Protein AF-A0A7Y3KYR1-F1 (afdb_monomer)

Foldseek 3Di:
DDDDDDDDDDDDDDDPDPPDDPDDPPPPVLVVLVCQFFVCPVQLVVLLVVLVVLLVCLVVDPDDLVRLVVLLVSLVVSLVSRLVGGDVVVNVVSCVQQPRDDPDRDDSVVSSVNSVSSNVVSVVSVVVSVVVVVVVVVVVVVVVVVVVVVVVCPDDDPPPDDDDD

Sequence (165 aa):
MTNNSTPDSDNVAVGPDDVIAPGEPEKITGEEEGADFISQPAKVMRIGAMVKTLLDEARSSSLDEAGRKRLREIYQTSIQELSSALSPDLSNELARMAPPFGDDVPSESELRIAQAQLVGWLEGLFHGIQASLFAQQAAAAAQLEKMRERSLNPGPGDGRAGTYL

Nearest PDB structures (foldseek):
  5lfq-assembly1_C  TM=9.303E-01  e=1.359E-10  Mycobacterium tuberculosis H37Rv
  5lfj-assembly1_B-2  TM=9.294E-01  e=3.017E-10  Mycobacterium tuberculosis H37Rv
  5lfj-assembly1_B-3  TM=9.294E-01  e=3.017E-10  Mycobacterium tuberculosis H37Rv
  5lfp-assembly1_B  TM=9.529E-01  e=6.699E-10  Mycobacterium tuberculosis H37Rv
  5lfj-assembly1_C  TM=9.518E-01  e=9.429E-10  Mycobacterium tuberculosis H37Rv

Solvent-accessible surface area (backbone atoms only — not comparable to full-atom values): 10199 Å² total; per-residue (Å²): 139,80,84,92,79,87,86,84,86,81,89,81,79,88,67,98,68,86,77,78,76,92,79,70,81,77,72,57,80,64,54,69,66,48,37,70,53,28,74,36,60,72,58,47,53,53,49,46,52,52,48,46,54,51,42,51,48,60,70,77,43,90,73,53,72,69,53,36,46,52,50,52,52,52,49,55,50,47,52,54,57,42,39,73,29,33,26,73,68,56,26,53,50,49,53,71,75,56,68,80,77,70,94,66,76,63,53,72,66,57,50,45,50,55,41,51,51,52,42,51,49,52,53,50,50,56,51,50,56,52,51,51,52,51,51,50,53,53,52,53,52,55,50,52,49,55,51,50,58,57,68,74,49,73,68,84,72,88,79,74,74,85,80,91,129

Structure (mmCIF, N/CA/C/O backbone):
data_AF-A0A7Y3KYR1-F1
#
_entry.id   AF-A0A7Y3KYR1-F1
#
loop_
_atom_site.group_PDB
_atom_site.id
_atom_site.type_symbol
_atom_site.label_atom_id
_atom_site.label_alt_id
_atom_site.label_comp_id
_atom_site.label_asym_id
_atom_site.label_entity_id
_atom_site.label_seq_id
_atom_site.pdbx_PDB_ins_code
_atom_site.Cartn_x
_atom_site.Cartn_y
_atom_site.Cartn_z
_atom_site.occupancy
_atom_site.B_iso_or_equiv
_atom_site.auth_seq_id
_atom_site.auth_comp_id
_atom_site.auth_asym_id
_atom_site.auth_atom_id
_atom_site.pdbx_PDB_model_num
ATOM 1 N N . MET A 1 1 ? 83.698 -15.526 -6.597 1.00 37.16 1 MET A N 1
ATOM 2 C CA . MET A 1 1 ? 82.627 -16.549 -6.617 1.00 37.16 1 MET A CA 1
ATOM 3 C C . MET A 1 1 ? 82.247 -16.844 -5.171 1.00 37.16 1 MET A C 1
ATOM 5 O O . MET A 1 1 ? 83.170 -16.978 -4.388 1.00 37.16 1 MET A O 1
ATOM 9 N N . THR A 1 2 ? 81.007 -16.917 -4.696 1.00 39.78 2 THR A N 1
ATOM 10 C CA . THR A 1 2 ? 79.652 -16.780 -5.259 1.00 39.78 2 THR A CA 1
ATOM 11 C C . THR A 1 2 ? 78.688 -16.679 -4.066 1.00 39.78 2 THR A C 1
ATOM 13 O O . THR A 1 2 ? 78.987 -17.186 -2.987 1.00 39.78 2 THR A O 1
ATOM 16 N N . ASN A 1 3 ? 77.572 -15.983 -4.286 1.00 39.25 3 ASN A N 1
ATOM 17 C CA . ASN A 1 3 ? 76.519 -15.623 -3.336 1.00 39.25 3 ASN A CA 1
ATOM 18 C C . ASN A 1 3 ? 75.821 -16.807 -2.652 1.00 39.25 3 ASN A C 1
ATOM 20 O O . ASN A 1 3 ? 75.616 -17.860 -3.249 1.00 39.25 3 ASN A O 1
ATOM 24 N N . ASN A 1 4 ? 75.351 -16.530 -1.435 1.00 42.22 4 ASN A N 1
ATOM 25 C CA . ASN A 1 4 ? 74.308 -17.254 -0.717 1.00 42.22 4 ASN A CA 1
ATOM 26 C C . ASN A 1 4 ? 72.930 -16.967 -1.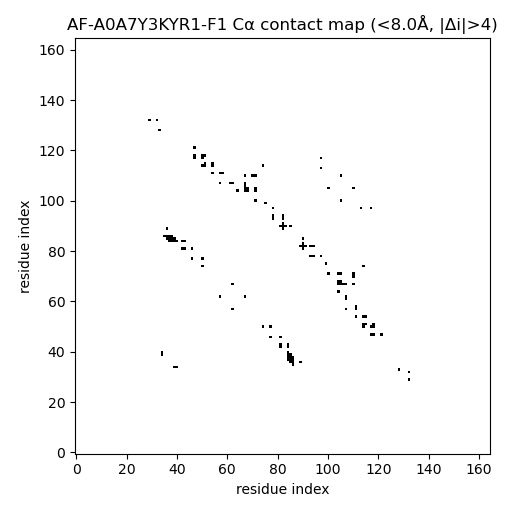347 1.00 42.22 4 ASN A C 1
ATOM 28 O O . ASN A 1 4 ? 72.516 -15.809 -1.377 1.00 42.22 4 ASN A O 1
ATOM 32 N N . SER A 1 5 ? 72.225 -17.990 -1.832 1.00 48.66 5 SER A N 1
ATOM 33 C CA . SER A 1 5 ? 70.766 -17.999 -2.053 1.00 48.66 5 SER A CA 1
ATOM 34 C C . SER A 1 5 ? 70.301 -19.449 -2.205 1.00 48.66 5 SER A C 1
ATOM 36 O O . SER A 1 5 ? 70.611 -20.111 -3.193 1.00 48.66 5 SER A O 1
ATOM 38 N N . THR A 1 6 ? 69.607 -19.944 -1.185 1.00 47.66 6 THR A N 1
ATOM 39 C CA . THR A 1 6 ? 68.889 -21.226 -1.169 1.00 47.66 6 THR A CA 1
ATOM 40 C C . THR A 1 6 ? 67.612 -21.110 -2.021 1.00 47.66 6 THR A C 1
ATOM 42 O O . THR A 1 6 ? 67.112 -19.996 -2.201 1.00 47.66 6 THR A O 1
ATOM 45 N N . PRO A 1 7 ? 67.105 -22.225 -2.575 1.00 53.44 7 PRO A N 1
ATOM 46 C CA . PRO A 1 7 ? 66.112 -22.247 -3.638 1.00 53.44 7 PRO A CA 1
ATOM 47 C C . PRO A 1 7 ? 64.693 -22.363 -3.073 1.00 53.44 7 PRO A C 1
ATOM 49 O O . PRO A 1 7 ? 64.516 -22.848 -1.960 1.00 53.44 7 PRO A O 1
ATOM 52 N N . ASP A 1 8 ? 63.687 -22.023 -3.875 1.00 38.78 8 ASP A N 1
ATOM 53 C CA . ASP A 1 8 ? 62.497 -22.868 -3.907 1.00 38.78 8 ASP A CA 1
ATOM 54 C C . ASP A 1 8 ? 61.823 -22.794 -5.274 1.00 38.78 8 ASP A C 1
ATOM 56 O O . ASP A 1 8 ? 61.614 -21.720 -5.841 1.00 38.78 8 ASP A O 1
ATOM 60 N N . SER A 1 9 ? 61.579 -23.971 -5.828 1.00 48.66 9 SER A N 1
ATOM 61 C CA . SER A 1 9 ? 60.797 -24.175 -7.037 1.00 48.66 9 SER A CA 1
ATOM 62 C C . SER A 1 9 ? 59.451 -24.669 -6.560 1.00 48.66 9 SER A C 1
ATOM 64 O O . SER A 1 9 ? 59.442 -25.662 -5.853 1.00 48.66 9 SER A O 1
ATOM 66 N N . ASP A 1 10 ? 58.346 -24.066 -6.992 1.00 39.91 10 ASP A N 1
ATOM 67 C CA . ASP A 1 10 ? 57.190 -24.896 -7.305 1.00 39.91 10 ASP A CA 1
ATOM 68 C C . ASP A 1 10 ? 56.216 -24.227 -8.274 1.00 39.91 10 ASP A C 1
ATOM 70 O O . ASP A 1 10 ? 55.798 -23.077 -8.138 1.00 39.91 10 ASP A O 1
ATOM 74 N N . ASN A 1 11 ? 55.908 -25.015 -9.300 1.00 43.12 11 ASN A N 1
ATOM 75 C CA . ASN A 1 11 ? 54.885 -24.802 -10.305 1.00 43.12 11 ASN A CA 1
ATOM 76 C C . ASN A 1 11 ? 53.521 -24.619 -9.636 1.00 43.12 11 ASN A C 1
ATOM 78 O O . ASN A 1 11 ? 53.015 -25.553 -9.016 1.00 43.12 11 ASN A O 1
ATOM 82 N N . VAL A 1 12 ? 52.861 -23.488 -9.877 1.00 48.19 12 VAL A N 1
ATOM 83 C CA . VAL A 1 12 ? 51.413 -23.392 -9.674 1.00 48.19 12 VAL A CA 1
ATOM 84 C C . VAL A 1 12 ? 50.735 -23.633 -11.015 1.00 48.19 12 VAL A C 1
ATOM 86 O O . VAL A 1 12 ? 50.745 -22.796 -11.916 1.00 48.19 12 VAL A O 1
ATOM 89 N N . ALA A 1 13 ? 50.193 -24.840 -11.144 1.00 40.59 13 ALA A N 1
ATOM 90 C CA . ALA A 1 13 ? 49.280 -25.230 -12.200 1.00 40.59 13 ALA A CA 1
ATOM 91 C C . ALA A 1 13 ? 48.028 -24.338 -12.170 1.00 40.59 13 ALA A C 1
ATOM 93 O O . ALA A 1 13 ? 47.398 -24.175 -11.127 1.00 40.59 13 ALA A O 1
ATOM 94 N N . VAL A 1 14 ? 47.657 -23.788 -13.326 1.00 49.28 14 VAL A N 1
ATOM 95 C CA . VAL A 1 14 ? 46.375 -23.102 -13.523 1.00 49.28 14 VAL A CA 1
ATOM 96 C C . VAL A 1 14 ? 45.292 -24.179 -13.635 1.00 49.28 14 VAL A C 1
ATOM 98 O O . VAL A 1 14 ? 45.187 -24.857 -14.657 1.00 49.28 14 VAL A O 1
ATOM 101 N N . GLY A 1 15 ? 44.544 -24.393 -12.553 1.00 43.31 15 GLY A N 1
ATOM 102 C CA . GLY A 1 15 ? 43.309 -25.180 -12.557 1.00 43.31 15 GLY A CA 1
ATOM 103 C C . GLY A 1 15 ? 42.114 -24.320 -12.997 1.00 43.31 15 GLY A C 1
ATOM 104 O O . GLY A 1 15 ? 42.163 -23.102 -12.831 1.00 43.31 15 GLY A O 1
ATOM 105 N N . PRO A 1 16 ? 41.048 -24.912 -13.564 1.00 51.19 16 PRO A N 1
ATOM 106 C CA . PRO A 1 16 ? 39.869 -24.178 -13.994 1.00 51.19 16 PRO A CA 1
ATOM 107 C C . PRO A 1 16 ? 38.960 -23.957 -12.783 1.00 51.19 16 PRO A C 1
ATOM 109 O O . PRO A 1 16 ? 38.052 -24.739 -12.542 1.00 51.19 16 PRO A O 1
ATOM 112 N N . ASP A 1 17 ? 39.260 -22.938 -11.990 1.00 45.84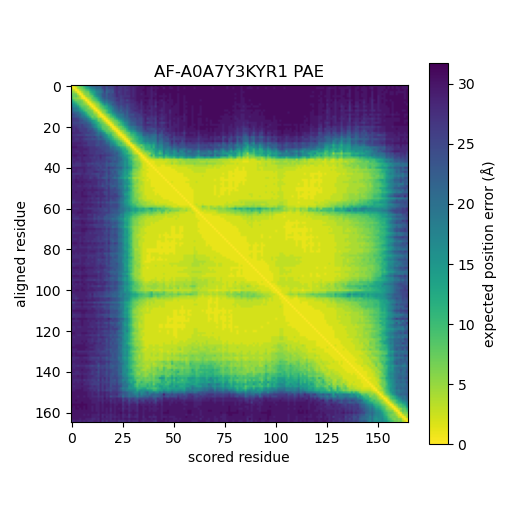 17 ASP A N 1
ATOM 113 C CA . ASP A 1 17 ? 38.336 -22.378 -11.003 1.00 45.84 17 ASP A CA 1
ATOM 114 C C . ASP A 1 17 ? 38.829 -20.968 -10.658 1.00 45.84 17 ASP A C 1
ATOM 116 O O . ASP A 1 17 ? 39.475 -20.720 -9.637 1.00 45.84 17 ASP A O 1
ATOM 120 N N . ASP A 1 18 ? 38.559 -20.029 -11.568 1.00 46.03 18 ASP A N 1
ATOM 121 C CA . ASP A 1 18 ? 38.626 -18.607 -11.250 1.00 46.03 18 ASP A CA 1
ATOM 122 C C . ASP A 1 18 ? 37.486 -18.300 -10.275 1.00 46.03 18 ASP A C 1
ATOM 124 O O . ASP A 1 18 ? 36.325 -18.103 -10.640 1.00 46.03 18 ASP A O 1
ATOM 128 N N . VAL A 1 19 ? 37.839 -18.308 -8.994 1.00 46.25 19 VAL A N 1
ATOM 129 C CA . VAL A 1 19 ? 37.018 -17.821 -7.893 1.00 46.25 19 VAL A CA 1
ATOM 130 C C . VAL A 1 19 ? 36.623 -16.364 -8.148 1.00 46.25 19 VAL A C 1
ATOM 132 O O . VAL A 1 19 ? 37.413 -15.437 -7.982 1.00 46.25 19 VAL A O 1
ATOM 135 N N . ILE A 1 20 ? 35.368 -16.158 -8.549 1.00 50.00 20 ILE A N 1
ATOM 136 C CA . ILE A 1 20 ? 34.728 -14.841 -8.609 1.00 50.00 20 ILE A CA 1
ATOM 137 C C . ILE A 1 20 ? 34.749 -14.251 -7.192 1.00 50.00 20 ILE A C 1
ATOM 139 O O . ILE A 1 20 ? 34.149 -14.800 -6.265 1.00 50.00 20 ILE A O 1
ATOM 143 N N . ALA A 1 21 ? 35.457 -13.137 -7.009 1.00 51.31 21 ALA A N 1
ATOM 144 C CA . ALA A 1 21 ? 35.450 -12.390 -5.757 1.00 51.31 21 ALA A CA 1
ATOM 145 C C . ALA A 1 21 ? 34.030 -11.846 -5.474 1.00 51.31 21 ALA A C 1
ATOM 147 O O . ALA A 1 21 ? 33.437 -11.223 -6.356 1.00 51.31 21 ALA A O 1
ATOM 148 N N . PRO A 1 22 ? 33.461 -12.028 -4.266 1.00 52.72 22 PRO A N 1
ATOM 149 C CA . PRO A 1 22 ? 32.163 -11.463 -3.921 1.00 52.72 22 PRO A CA 1
ATOM 150 C C . PRO A 1 22 ? 32.365 -9.999 -3.531 1.00 52.72 22 PRO A C 1
ATOM 152 O O . PRO A 1 22 ? 32.752 -9.693 -2.402 1.00 52.72 22 PRO A O 1
ATOM 155 N N . GLY A 1 23 ? 32.169 -9.089 -4.479 1.00 52.75 23 GLY A N 1
ATOM 156 C CA . GLY A 1 23 ? 32.545 -7.703 -4.231 1.00 52.75 23 GLY A CA 1
ATOM 157 C C . GLY A 1 23 ? 32.170 -6.697 -5.299 1.00 52.75 23 GLY A C 1
ATOM 158 O O . GLY A 1 23 ? 32.917 -5.752 -5.477 1.00 52.75 23 GLY A O 1
ATOM 159 N N . GLU A 1 24 ? 31.037 -6.865 -5.969 1.00 44.47 24 GLU A N 1
ATOM 160 C CA . GLU A 1 24 ? 30.293 -5.759 -6.572 1.00 44.47 24 GLU A CA 1
ATOM 161 C C . GLU A 1 24 ? 28.866 -6.266 -6.794 1.00 44.47 24 GLU A C 1
ATOM 163 O O . GLU A 1 24 ? 28.701 -7.349 -7.363 1.00 44.47 24 GLU A O 1
ATOM 168 N N . PRO A 1 25 ? 27.814 -5.574 -6.317 1.00 46.38 25 PRO A N 1
ATOM 169 C CA . PRO A 1 25 ? 26.503 -5.841 -6.870 1.00 46.38 25 PRO A CA 1
ATOM 170 C C . PRO A 1 25 ? 26.628 -5.496 -8.351 1.00 46.38 25 PRO A C 1
ATOM 172 O O . PRO A 1 25 ? 26.836 -4.331 -8.696 1.00 46.38 25 PRO A O 1
ATOM 175 N N . GLU A 1 26 ? 26.530 -6.496 -9.230 1.00 44.03 26 GLU A N 1
ATOM 176 C CA . GLU A 1 26 ? 26.025 -6.226 -10.568 1.00 44.03 26 GLU A CA 1
ATOM 177 C C . GLU A 1 26 ? 24.748 -5.431 -10.334 1.00 44.03 26 GLU A C 1
ATOM 179 O O . GLU A 1 26 ? 23.759 -5.965 -9.825 1.00 44.03 26 GLU A O 1
ATOM 184 N N . LYS A 1 27 ? 24.811 -4.122 -10.591 1.00 45.94 27 LYS A N 1
ATOM 185 C CA . LYS A 1 27 ? 23.626 -3.292 -10.679 1.00 45.94 27 LYS A CA 1
ATOM 186 C C . LYS A 1 27 ? 22.747 -4.011 -11.678 1.00 45.94 27 LYS A C 1
ATOM 188 O O . LYS A 1 27 ? 23.040 -4.017 -12.874 1.00 45.94 27 LYS A O 1
ATOM 193 N N . ILE A 1 28 ? 21.710 -4.663 -11.169 1.00 45.44 28 ILE A N 1
ATOM 194 C CA . ILE A 1 28 ? 20.628 -5.167 -11.986 1.00 45.44 28 ILE A CA 1
ATOM 195 C C . ILE A 1 28 ? 20.195 -3.928 -12.755 1.00 45.44 28 ILE A C 1
ATOM 197 O O . ILE A 1 28 ? 19.723 -2.964 -12.163 1.00 45.44 28 ILE A O 1
ATOM 201 N N . THR A 1 29 ? 20.424 -3.898 -14.061 1.00 48.03 29 THR A N 1
ATOM 202 C CA . THR A 1 29 ? 20.198 -2.717 -14.907 1.00 48.03 29 THR A CA 1
ATOM 203 C C . THR A 1 29 ? 18.726 -2.280 -14.941 1.00 48.03 29 THR A C 1
ATOM 205 O O . THR A 1 29 ? 18.405 -1.249 -15.515 1.00 48.03 29 THR A O 1
ATOM 208 N N . GLY A 1 30 ? 17.830 -3.016 -14.271 1.00 48.62 30 GLY A N 1
ATOM 209 C CA . GLY A 1 30 ? 16.459 -2.610 -13.957 1.00 48.62 30 GLY A CA 1
ATOM 210 C C . GLY A 1 30 ? 16.275 -1.771 -12.681 1.00 48.62 30 GLY A C 1
ATOM 211 O O . GLY A 1 30 ? 15.196 -1.214 -12.495 1.00 48.62 30 GLY A O 1
ATOM 212 N N . GLU A 1 31 ? 17.275 -1.657 -11.800 1.00 50.28 31 GLU A N 1
ATOM 213 C CA . GLU A 1 31 ? 17.191 -0.811 -10.597 1.00 50.28 31 GLU A CA 1
ATOM 214 C C . GLU A 1 31 ? 17.248 0.682 -10.940 1.00 50.28 31 GLU A C 1
ATOM 216 O O . GLU A 1 31 ? 16.569 1.471 -10.289 1.00 50.28 31 GLU A O 1
ATOM 221 N N . GLU A 1 32 ? 18.001 1.078 -11.973 1.00 54.44 32 GLU A N 1
ATOM 222 C CA . GLU A 1 32 ? 18.153 2.492 -12.348 1.00 54.44 32 GLU A CA 1
ATOM 223 C C . GLU A 1 32 ? 16.881 3.072 -12.993 1.00 54.44 32 GLU A C 1
ATOM 225 O O . GLU A 1 32 ? 16.536 4.215 -12.717 1.00 54.44 32 GLU A O 1
ATOM 230 N N . GLU A 1 33 ? 16.121 2.288 -13.766 1.00 57.72 33 GLU A N 1
ATOM 231 C CA . GLU A 1 33 ? 14.859 2.755 -14.375 1.00 57.72 33 GLU A CA 1
ATOM 232 C C . GLU A 1 33 ? 13.665 2.678 -13.410 1.00 57.72 33 GLU A C 1
ATOM 234 O O . GLU A 1 33 ? 12.764 3.516 -13.446 1.00 57.72 33 GLU A O 1
ATOM 239 N N . GLY A 1 34 ? 13.656 1.700 -12.497 1.00 59.22 34 GLY A N 1
ATOM 240 C CA . GLY A 1 34 ? 12.687 1.664 -11.398 1.00 59.22 34 GLY A CA 1
ATOM 241 C C . GLY A 1 34 ? 12.886 2.806 -10.394 1.00 59.22 34 GLY A C 1
ATOM 242 O O . GLY A 1 34 ? 11.917 3.236 -9.760 1.00 59.22 34 GLY A O 1
ATOM 243 N N . ALA A 1 35 ? 14.116 3.323 -10.279 1.00 62.06 35 ALA A N 1
ATOM 244 C CA . ALA A 1 35 ? 14.459 4.428 -9.388 1.00 62.06 35 ALA A CA 1
ATOM 245 C C . ALA A 1 35 ? 13.763 5.748 -9.760 1.00 62.06 35 ALA A C 1
ATOM 247 O O . ALA A 1 35 ? 13.475 6.542 -8.862 1.00 62.06 35 ALA A O 1
ATOM 248 N N . ASP A 1 36 ? 13.427 5.958 -11.039 1.00 79.62 36 ASP A N 1
ATOM 249 C CA . ASP A 1 36 ? 12.710 7.162 -11.489 1.00 79.62 36 ASP A CA 1
ATOM 250 C C . ASP A 1 36 ? 11.278 7.233 -10.930 1.00 79.62 36 ASP A C 1
ATOM 252 O O . ASP A 1 36 ? 10.740 8.316 -10.682 1.00 79.62 36 ASP A O 1
ATOM 256 N N . PHE A 1 37 ? 10.660 6.079 -10.672 1.00 88.31 37 PHE A N 1
ATOM 257 C CA . PHE A 1 37 ? 9.316 5.985 -10.098 1.00 88.31 37 PHE A CA 1
ATOM 258 C C . PHE A 1 37 ? 9.343 5.802 -8.578 1.00 88.31 37 PHE A C 1
ATOM 260 O O . PHE A 1 37 ? 8.483 6.332 -7.869 1.00 88.31 37 PHE A O 1
ATOM 267 N N . ILE A 1 38 ? 10.318 5.044 -8.069 1.00 94.06 38 ILE A N 1
ATOM 268 C CA . ILE A 1 38 ? 10.392 4.637 -6.667 1.00 94.06 38 ILE A CA 1
ATOM 269 C C . ILE A 1 38 ? 11.801 4.882 -6.128 1.00 94.06 38 ILE A C 1
ATOM 271 O O . ILE A 1 38 ? 12.734 4.140 -6.421 1.00 94.06 38 ILE A O 1
ATOM 275 N N . SER A 1 39 ? 11.939 5.860 -5.234 1.00 93.38 39 SER A N 1
ATOM 276 C CA . SER A 1 39 ? 13.231 6.196 -4.625 1.00 93.38 39 SER A CA 1
ATOM 277 C C . SER A 1 39 ? 13.697 5.158 -3.599 1.00 93.38 39 SER A C 1
ATOM 279 O O . SER A 1 39 ? 14.894 5.011 -3.361 1.00 93.38 39 SER A O 1
ATOM 281 N N . GLN A 1 40 ? 12.764 4.435 -2.964 1.00 93.31 40 GLN A N 1
ATOM 282 C CA . GLN A 1 40 ? 13.070 3.409 -1.957 1.00 93.31 40 GLN A CA 1
ATOM 283 C C . GLN A 1 40 ? 12.242 2.127 -2.169 1.00 93.31 40 GLN A C 1
ATOM 285 O O . GLN A 1 40 ? 11.305 1.864 -1.403 1.00 93.31 40 GLN A O 1
ATOM 290 N N . PRO A 1 41 ? 12.591 1.277 -3.154 1.00 92.88 41 PRO A N 1
ATOM 291 C CA . PRO A 1 41 ? 11.816 0.077 -3.495 1.00 92.88 41 PRO A CA 1
ATOM 292 C C . PRO A 1 41 ? 11.589 -0.863 -2.306 1.00 92.88 41 PRO A C 1
ATOM 294 O O . PRO A 1 41 ? 10.462 -1.270 -2.025 1.00 92.88 41 PRO A O 1
ATOM 297 N N . ALA A 1 42 ? 12.640 -1.123 -1.523 1.00 94.38 42 ALA A N 1
ATOM 298 C CA . ALA A 1 42 ? 12.560 -1.989 -0.348 1.00 94.38 42 ALA A CA 1
ATOM 299 C C . ALA A 1 42 ? 11.581 -1.467 0.724 1.00 94.38 42 ALA A C 1
ATOM 301 O O . ALA A 1 42 ? 10.922 -2.257 1.404 1.00 94.38 42 ALA A O 1
ATOM 302 N N . LYS A 1 43 ? 11.465 -0.140 0.883 1.00 96.31 43 LYS A N 1
ATOM 303 C CA . LYS A 1 43 ? 10.523 0.477 1.828 1.00 96.31 43 LYS A CA 1
ATOM 304 C C . LYS A 1 43 ? 9.083 0.276 1.359 1.00 96.31 43 LYS A C 1
ATOM 306 O O . LYS A 1 43 ? 8.254 -0.162 2.155 1.00 96.31 43 LYS A O 1
ATOM 311 N N . VAL A 1 44 ? 8.813 0.518 0.075 1.00 96.81 44 VAL A N 1
ATOM 312 C CA . VAL A 1 44 ? 7.489 0.308 -0.533 1.00 96.81 44 VAL A CA 1
ATOM 313 C C . VAL A 1 44 ? 7.057 -1.151 -0.407 1.00 96.81 44 VAL A C 1
ATOM 315 O O . VAL A 1 44 ? 5.950 -1.417 0.057 1.00 96.81 44 VAL A O 1
ATOM 318 N N . MET A 1 45 ? 7.943 -2.103 -0.720 1.00 96.06 45 MET A N 1
ATOM 319 C CA . MET A 1 45 ? 7.647 -3.535 -0.591 1.00 96.06 45 MET A CA 1
ATOM 320 C C . MET A 1 45 ? 7.312 -3.933 0.851 1.00 96.06 45 MET A C 1
ATOM 322 O O . MET A 1 45 ? 6.342 -4.655 1.083 1.00 96.06 45 MET A O 1
ATOM 326 N N . ARG A 1 46 ? 8.077 -3.438 1.835 1.00 97.88 46 ARG A N 1
ATOM 327 C CA . ARG A 1 46 ? 7.835 -3.728 3.257 1.00 97.88 46 ARG A CA 1
ATOM 328 C C . ARG A 1 46 ? 6.475 -3.206 3.719 1.00 97.88 46 ARG A C 1
ATOM 330 O O . ARG A 1 46 ? 5.751 -3.926 4.402 1.00 97.88 46 ARG A O 1
ATOM 337 N N . ILE A 1 47 ? 6.130 -1.973 3.345 1.00 97.94 47 ILE A N 1
ATOM 338 C CA . ILE A 1 47 ? 4.841 -1.370 3.706 1.00 97.94 47 ILE A CA 1
ATOM 339 C C . ILE A 1 47 ? 3.698 -2.103 3.000 1.00 97.94 47 ILE A C 1
ATOM 341 O O . ILE A 1 47 ? 2.719 -2.455 3.650 1.00 97.94 47 ILE A O 1
ATOM 345 N N . GLY A 1 48 ? 3.835 -2.404 1.706 1.00 97.38 48 GLY A N 1
ATOM 346 C CA . GLY A 1 48 ? 2.831 -3.153 0.950 1.00 97.38 48 GLY A CA 1
ATOM 347 C C . GLY A 1 48 ? 2.538 -4.526 1.558 1.00 97.38 48 GLY A C 1
ATOM 348 O O . GLY A 1 48 ? 1.376 -4.870 1.771 1.00 97.38 48 GLY A O 1
ATOM 349 N N . ALA A 1 49 ? 3.580 -5.280 1.927 1.00 98.00 49 ALA A N 1
ATOM 350 C CA . ALA A 1 49 ? 3.427 -6.566 2.606 1.00 98.00 49 ALA A CA 1
ATOM 351 C C . ALA A 1 49 ? 2.742 -6.422 3.976 1.00 98.00 49 ALA A C 1
ATOM 353 O O . ALA A 1 49 ? 1.838 -7.191 4.290 1.00 98.00 49 ALA A O 1
ATOM 354 N N . MET A 1 50 ? 3.120 -5.411 4.767 1.00 98.31 50 MET A N 1
ATOM 355 C CA . MET A 1 50 ? 2.474 -5.124 6.051 1.00 98.31 50 MET A CA 1
ATOM 356 C C . MET A 1 50 ? 0.978 -4.829 5.879 1.00 98.31 50 MET A C 1
ATOM 358 O O . MET A 1 50 ? 0.158 -5.405 6.592 1.00 98.31 50 MET A O 1
ATOM 362 N N . VAL A 1 51 ? 0.609 -3.958 4.933 1.00 97.88 51 VAL A N 1
ATOM 363 C CA . VAL A 1 51 ? -0.796 -3.613 4.661 1.00 97.88 51 VAL A CA 1
ATOM 364 C C . VAL A 1 51 ? -1.580 -4.845 4.210 1.00 97.88 51 VAL A C 1
ATOM 366 O O . VAL A 1 51 ? -2.702 -5.041 4.668 1.00 97.88 51 VAL A O 1
ATOM 369 N N . LYS A 1 52 ? -0.991 -5.700 3.365 1.00 98.00 52 LYS A N 1
ATOM 370 C CA . LYS A 1 52 ? -1.615 -6.950 2.915 1.00 98.00 52 LYS A CA 1
ATOM 371 C C . LYS A 1 52 ? -1.895 -7.905 4.076 1.00 98.00 52 LYS A C 1
ATOM 373 O O . LYS A 1 52 ? -3.026 -8.352 4.221 1.00 98.00 52 LYS A O 1
ATOM 378 N N . THR A 1 53 ? -0.919 -8.133 4.954 1.00 98.12 53 THR A N 1
ATOM 379 C CA . THR A 1 53 ? -1.112 -8.967 6.151 1.00 98.12 53 THR A CA 1
ATOM 380 C C . THR A 1 53 ? -2.199 -8.404 7.069 1.00 98.12 53 THR A C 1
ATOM 382 O O . THR A 1 53 ? -3.023 -9.156 7.580 1.00 98.12 53 THR A O 1
ATOM 385 N N . LEU A 1 54 ? -2.238 -7.081 7.264 1.00 97.25 54 LEU A N 1
ATOM 386 C CA . LEU A 1 54 ? -3.276 -6.432 8.071 1.00 97.25 54 LEU A CA 1
ATOM 387 C C . LEU A 1 54 ? -4.670 -6.554 7.447 1.00 97.25 54 LEU A C 1
ATOM 389 O O . LEU A 1 54 ? -5.639 -6.749 8.174 1.00 97.25 54 LEU A O 1
ATOM 393 N N . LEU A 1 55 ? -4.773 -6.456 6.121 1.00 97.25 55 LEU A N 1
ATOM 394 C CA . LEU A 1 55 ? -6.018 -6.685 5.391 1.00 97.25 55 LEU A CA 1
ATOM 395 C C . LEU A 1 55 ? -6.504 -8.126 5.556 1.00 97.25 55 LEU A C 1
ATOM 397 O O . LEU A 1 55 ? -7.698 -8.348 5.758 1.00 97.25 55 LEU A O 1
ATOM 401 N N . ASP A 1 56 ? -5.597 -9.094 5.462 1.00 97.38 56 ASP A N 1
ATOM 402 C CA . ASP A 1 56 ? -5.932 -10.508 5.610 1.00 97.38 56 ASP A CA 1
ATOM 403 C C . ASP A 1 56 ? -6.386 -10.824 7.044 1.00 97.38 56 ASP A C 1
ATOM 405 O O . ASP A 1 56 ? -7.425 -11.460 7.218 1.00 97.38 56 ASP A O 1
ATOM 409 N N . GLU A 1 57 ? -5.713 -10.278 8.063 1.00 95.94 57 GLU A N 1
ATOM 410 C CA . GLU A 1 57 ? -6.145 -10.397 9.464 1.00 95.94 57 GLU A CA 1
ATOM 411 C C . GLU A 1 57 ? -7.511 -9.738 9.694 1.00 95.94 57 GLU A C 1
ATOM 413 O O . GLU A 1 57 ? -8.413 -10.316 10.303 1.00 95.94 57 GLU A O 1
ATOM 418 N N . ALA A 1 58 ? -7.705 -8.537 9.141 1.00 93.75 58 ALA A N 1
ATOM 419 C CA . ALA A 1 58 ? -8.980 -7.843 9.219 1.00 93.75 58 ALA A CA 1
ATOM 420 C C . ALA A 1 58 ? -10.100 -8.620 8.522 1.00 93.75 58 ALA A C 1
ATOM 422 O O . ALA A 1 58 ? -11.257 -8.350 8.809 1.00 93.75 58 ALA A O 1
ATOM 423 N N . ARG A 1 59 ? -9.811 -9.543 7.593 1.00 93.94 59 ARG A N 1
ATOM 424 C CA . ARG A 1 59 ? -10.803 -10.423 6.944 1.00 93.94 59 ARG A CA 1
ATOM 425 C C . ARG A 1 59 ? -11.081 -11.693 7.744 1.00 93.94 59 ARG A C 1
ATOM 427 O O . ARG A 1 59 ? -12.205 -12.184 7.681 1.00 93.94 59 ARG A O 1
ATOM 434 N N . SER A 1 60 ? -10.091 -12.229 8.455 1.00 93.19 60 SER A N 1
ATOM 435 C CA . SER A 1 60 ? -10.235 -13.457 9.246 1.00 93.19 60 SER A CA 1
ATOM 436 C C . SER A 1 60 ? -10.875 -13.228 10.613 1.00 93.19 60 SER A C 1
ATOM 438 O O . SER A 1 60 ? -11.523 -14.135 11.135 1.00 93.19 60 SER A O 1
ATOM 440 N N . SER A 1 61 ? -10.719 -12.028 11.169 1.00 91.25 61 SER A N 1
ATOM 441 C CA . SER A 1 61 ? -11.115 -11.691 12.536 1.00 91.25 61 SER A CA 1
ATOM 442 C C . SER A 1 61 ? -11.959 -10.412 12.563 1.00 91.25 61 SER A C 1
ATOM 444 O O . SER A 1 61 ? -11.702 -9.472 11.812 1.00 91.25 61 SER A O 1
ATOM 446 N N . SER A 1 62 ? -12.966 -10.349 13.441 1.00 91.00 62 SER A N 1
ATOM 447 C CA . SER A 1 62 ? -13.729 -9.114 13.678 1.00 91.00 62 SER A CA 1
ATOM 448 C C . SER A 1 62 ? -12.906 -8.119 14.496 1.00 91.00 62 SER A C 1
ATOM 450 O O . SER A 1 62 ? -12.296 -8.510 15.494 1.00 91.00 62 SER A O 1
ATOM 452 N N . LEU A 1 63 ? -12.944 -6.840 14.128 1.00 93.56 63 LEU A N 1
ATOM 453 C CA . LEU A 1 63 ? -12.222 -5.773 14.816 1.00 93.56 63 LEU A CA 1
ATOM 454 C C . LEU A 1 63 ? -13.151 -4.989 15.743 1.00 93.56 63 LEU A C 1
ATOM 456 O O . LEU A 1 63 ? -14.214 -4.504 15.345 1.00 93.56 63 LEU A O 1
ATOM 460 N N . ASP A 1 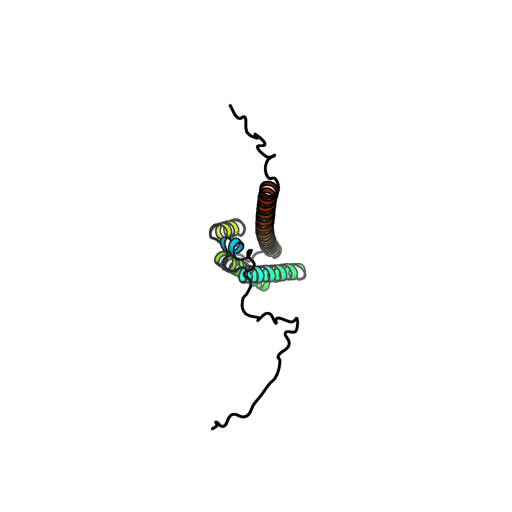64 ? -12.713 -4.795 16.983 1.00 96.06 64 ASP A N 1
ATOM 461 C CA . ASP A 1 64 ? -13.363 -3.863 17.894 1.00 96.06 64 ASP A CA 1
ATOM 462 C C . ASP A 1 64 ? -13.043 -2.401 17.525 1.00 96.06 64 ASP A C 1
ATOM 464 O O . ASP A 1 64 ? -12.252 -2.097 16.630 1.00 96.06 64 ASP A O 1
ATOM 468 N N . GLU A 1 65 ? -13.698 -1.460 18.202 1.00 96.62 65 GLU A N 1
ATOM 469 C CA . GLU A 1 65 ? -13.513 -0.020 17.976 1.00 96.62 65 GLU A CA 1
ATOM 470 C C . GLU A 1 65 ? -12.042 0.413 18.130 1.00 96.62 65 GLU A C 1
ATOM 472 O O . GLU A 1 65 ? -11.522 1.183 17.320 1.00 96.62 65 GLU A O 1
ATOM 477 N N . ALA A 1 66 ? -11.351 -0.113 19.148 1.00 97.00 66 ALA A N 1
ATOM 478 C CA . ALA A 1 66 ? -9.948 0.195 19.407 1.00 97.00 66 ALA A CA 1
ATOM 479 C C . ALA A 1 66 ? -9.040 -0.323 18.280 1.00 97.00 66 ALA A C 1
ATOM 481 O O . ALA A 1 66 ? -8.178 0.417 17.793 1.00 97.00 66 ALA A O 1
ATOM 482 N N . GLY A 1 67 ? -9.270 -1.554 17.818 1.00 96.62 67 GLY A N 1
ATOM 483 C CA . GLY A 1 67 ? -8.592 -2.148 16.672 1.00 96.62 67 GLY A CA 1
ATOM 484 C C . GLY A 1 67 ? -8.820 -1.349 15.391 1.00 96.62 67 GLY A C 1
ATOM 485 O O . GLY A 1 67 ? -7.859 -1.033 14.689 1.00 96.62 67 GLY A O 1
ATOM 486 N N . ARG A 1 68 ? -10.061 -0.927 15.117 1.00 97.25 68 ARG A N 1
ATOM 487 C CA . ARG A 1 68 ? -10.391 -0.089 13.950 1.00 97.25 68 ARG A CA 1
ATOM 488 C C . ARG A 1 68 ? -9.709 1.276 13.995 1.00 97.25 68 ARG A C 1
ATOM 490 O O . ARG A 1 68 ? -9.135 1.705 12.993 1.00 97.25 68 ARG A O 1
ATOM 497 N N . LYS A 1 69 ? -9.681 1.930 15.161 1.00 97.19 69 LYS A N 1
ATOM 498 C CA . LYS A 1 69 ? -8.950 3.191 15.348 1.00 97.19 69 LYS A CA 1
ATOM 499 C C . LYS A 1 69 ? -7.456 3.018 15.074 1.00 97.19 69 LYS A C 1
ATOM 501 O O . LYS A 1 69 ? -6.873 3.814 14.338 1.00 97.19 69 LYS A O 1
ATOM 506 N N . ARG A 1 70 ? -6.849 1.952 15.605 1.00 97.06 70 ARG A N 1
ATOM 507 C CA . ARG A 1 70 ? -5.434 1.643 15.370 1.00 97.06 70 ARG A CA 1
ATOM 508 C C . ARG A 1 70 ? -5.150 1.352 13.897 1.00 97.06 70 ARG A C 1
ATOM 510 O O . ARG A 1 70 ? -4.135 1.800 13.371 1.00 97.06 70 ARG A O 1
ATOM 517 N N . LEU A 1 71 ? -6.044 0.632 13.223 1.00 97.00 71 LEU A N 1
ATOM 518 C CA . LEU A 1 71 ? -5.892 0.293 11.812 1.00 97.00 71 LEU A CA 1
ATOM 519 C C . LEU A 1 71 ? -5.988 1.529 10.910 1.00 97.00 71 LEU A C 1
ATOM 521 O O . LEU A 1 71 ? -5.204 1.655 9.970 1.00 97.00 71 LEU A O 1
ATOM 525 N N . ARG A 1 72 ? -6.882 2.474 11.237 1.00 97.06 72 ARG A N 1
ATOM 526 C CA . ARG A 1 72 ? -6.959 3.788 10.581 1.00 97.06 72 ARG A CA 1
ATOM 527 C C . ARG A 1 72 ? -5.633 4.542 10.678 1.00 97.06 72 ARG A C 1
ATOM 529 O O . ARG A 1 72 ? -5.147 5.043 9.669 1.00 97.06 72 ARG A O 1
ATOM 536 N N . GLU A 1 73 ? -5.055 4.616 11.876 1.00 96.81 73 GLU A N 1
ATOM 537 C CA . GLU A 1 73 ? -3.773 5.295 12.111 1.00 96.81 73 GLU A CA 1
ATOM 538 C C . GLU A 1 73 ? -2.650 4.646 11.291 1.00 96.81 73 GLU A C 1
ATOM 540 O O . GLU A 1 73 ? -1.933 5.338 10.570 1.00 96.81 73 GLU A O 1
ATOM 545 N N . ILE A 1 74 ? -2.546 3.311 11.325 1.00 97.38 74 ILE A N 1
ATOM 546 C CA . ILE A 1 74 ? -1.548 2.570 10.542 1.00 97.38 74 ILE A CA 1
ATOM 547 C C . ILE A 1 74 ? -1.727 2.823 9.042 1.00 97.38 74 ILE A C 1
ATOM 549 O O . ILE A 1 74 ? -0.735 3.023 8.342 1.00 97.38 74 ILE A O 1
ATOM 553 N N . TYR A 1 75 ? -2.964 2.836 8.540 1.00 97.38 75 TYR A N 1
ATOM 554 C CA . TYR A 1 75 ? -3.246 3.132 7.136 1.00 97.38 75 TYR A CA 1
ATOM 555 C C . TYR A 1 75 ? -2.769 4.538 6.749 1.00 97.38 75 TYR A C 1
ATOM 557 O O . TYR A 1 75 ? -2.027 4.682 5.781 1.00 97.38 75 TYR A O 1
ATOM 565 N N . GLN A 1 76 ? -3.119 5.562 7.533 1.00 96.44 76 GLN A N 1
ATOM 566 C CA . GLN A 1 76 ? -2.702 6.944 7.272 1.00 96.44 76 GLN A CA 1
ATOM 567 C C . GLN A 1 76 ? -1.175 7.095 7.289 1.00 96.44 76 GLN A C 1
ATOM 569 O O . GLN A 1 76 ? -0.602 7.695 6.380 1.00 96.44 76 GLN A O 1
ATOM 574 N N . THR A 1 77 ? -0.499 6.498 8.277 1.00 97.50 77 THR A N 1
ATOM 575 C CA . THR A 1 77 ? 0.969 6.475 8.318 1.00 97.50 77 THR A CA 1
ATOM 576 C C . THR A 1 77 ? 1.549 5.735 7.114 1.00 97.50 77 THR A C 1
ATOM 578 O O . THR A 1 77 ? 2.508 6.211 6.518 1.00 97.50 77 THR A O 1
ATOM 581 N N . SER A 1 78 ? 0.954 4.613 6.701 1.00 97.81 78 SER A N 1
ATOM 582 C CA . SER A 1 78 ? 1.417 3.849 5.535 1.00 97.81 78 SER A CA 1
ATOM 583 C C . SER A 1 78 ? 1.345 4.677 4.253 1.00 97.81 78 SER A C 1
ATOM 585 O O . SER A 1 78 ? 2.307 4.677 3.493 1.00 97.81 78 SER A O 1
ATOM 587 N N . ILE A 1 79 ? 0.258 5.425 4.035 1.00 97.62 79 ILE A N 1
ATOM 588 C CA . ILE A 1 79 ? 0.131 6.342 2.893 1.00 97.62 79 ILE A CA 1
ATOM 589 C C . ILE A 1 79 ? 1.234 7.403 2.924 1.00 97.62 79 ILE A C 1
ATOM 591 O O . ILE A 1 79 ? 1.926 7.581 1.927 1.00 97.62 79 ILE A O 1
ATOM 595 N N . GLN A 1 80 ? 1.465 8.051 4.068 1.00 97.00 80 GLN A N 1
ATOM 596 C CA . GLN A 1 80 ? 2.508 9.073 4.200 1.00 97.00 80 GLN A CA 1
ATOM 597 C C . GLN A 1 80 ? 3.915 8.515 3.922 1.00 97.00 80 GLN A C 1
ATOM 599 O O . GLN A 1 80 ? 4.717 9.131 3.216 1.00 97.00 80 GLN A O 1
ATOM 604 N N . GLU A 1 81 ? 4.219 7.336 4.466 1.00 97.88 81 GLU A N 1
ATOM 605 C CA . GLU A 1 81 ? 5.504 6.666 4.275 1.00 97.88 81 GLU A CA 1
ATOM 606 C C . GLU A 1 81 ? 5.700 6.214 2.821 1.00 97.88 81 GLU A C 1
ATOM 608 O O . GLU A 1 81 ? 6.803 6.354 2.287 1.00 97.88 81 GLU A O 1
ATOM 613 N N . LEU A 1 82 ? 4.647 5.729 2.159 1.00 97.62 82 LEU A N 1
ATOM 614 C CA . LEU A 1 82 ? 4.667 5.397 0.733 1.00 97.62 82 LEU A CA 1
ATOM 615 C C . LEU A 1 82 ? 4.871 6.645 -0.124 1.00 97.62 82 LEU A C 1
ATOM 617 O O . LEU A 1 82 ? 5.785 6.664 -0.940 1.00 97.62 82 LEU A O 1
ATOM 621 N N . SER A 1 83 ? 4.112 7.714 0.113 1.00 96.50 83 SER A N 1
ATOM 622 C CA . SER A 1 83 ? 4.258 8.994 -0.590 1.00 96.50 83 SER A CA 1
ATOM 623 C C . SER A 1 83 ? 5.679 9.558 -0.514 1.00 96.50 83 SER A C 1
ATOM 625 O O . SER A 1 83 ? 6.136 10.179 -1.467 1.00 96.50 83 SER A O 1
ATOM 627 N N . SER A 1 84 ? 6.399 9.323 0.590 1.00 96.56 84 SER A N 1
ATOM 628 C CA . SER A 1 84 ? 7.802 9.745 0.740 1.00 96.56 84 SER A CA 1
ATOM 629 C C . SER A 1 84 ? 8.804 8.938 -0.097 1.00 96.56 84 SER A C 1
ATOM 631 O O . SER A 1 84 ? 9.926 9.387 -0.321 1.00 96.56 84 SER A O 1
ATOM 633 N N . ALA A 1 85 ? 8.420 7.732 -0.514 1.00 95.94 85 ALA A N 1
ATOM 634 C CA . ALA A 1 85 ? 9.254 6.781 -1.245 1.00 95.94 85 ALA A CA 1
ATOM 635 C C . ALA A 1 85 ? 8.939 6.732 -2.751 1.00 95.94 85 ALA A C 1
ATOM 637 O O . ALA A 1 85 ? 9.599 6.002 -3.490 1.00 95.94 85 ALA A O 1
ATOM 638 N N . LEU A 1 86 ? 7.929 7.481 -3.195 1.00 96.19 86 LEU A N 1
ATOM 639 C CA . LEU A 1 86 ? 7.452 7.539 -4.572 1.00 96.19 86 LEU A CA 1
ATOM 640 C C . LEU A 1 86 ? 7.852 8.860 -5.231 1.00 96.19 86 LEU A C 1
ATOM 642 O O . LEU A 1 86 ? 8.074 9.867 -4.555 1.00 96.19 86 LEU A O 1
ATOM 646 N N . SER A 1 87 ? 7.906 8.864 -6.561 1.00 95.94 87 SER A N 1
ATOM 647 C CA . SER A 1 87 ? 8.045 10.092 -7.341 1.00 95.94 87 SER A CA 1
ATOM 648 C C . SER A 1 87 ? 6.872 11.057 -7.080 1.00 95.94 87 SER A C 1
ATOM 650 O O . SER A 1 87 ? 5.793 10.624 -6.656 1.00 95.94 87 SER A O 1
ATOM 652 N N . PRO A 1 88 ? 7.031 12.371 -7.339 1.00 95.88 88 PRO A N 1
ATOM 653 C CA . PRO A 1 88 ? 5.962 13.349 -7.125 1.00 95.88 88 PRO A CA 1
ATOM 654 C C . PRO A 1 88 ? 4.651 12.990 -7.837 1.00 95.88 88 PRO A C 1
ATOM 656 O O . PRO A 1 88 ? 3.575 13.151 -7.263 1.00 95.88 88 PRO A O 1
ATOM 659 N N . ASP A 1 89 ? 4.730 12.453 -9.054 1.00 95.50 89 ASP A N 1
ATOM 660 C CA . ASP A 1 89 ? 3.554 12.094 -9.849 1.00 95.50 89 ASP A CA 1
ATOM 661 C C . ASP A 1 89 ? 2.779 10.928 -9.229 1.00 95.50 89 ASP A C 1
ATOM 663 O O . ASP A 1 89 ? 1.564 11.031 -9.032 1.00 95.50 89 ASP A O 1
ATOM 667 N N . LEU A 1 90 ? 3.483 9.861 -8.835 1.00 96.56 90 LEU A N 1
ATOM 668 C CA . LEU A 1 90 ? 2.882 8.700 -8.172 1.00 96.56 90 LEU A CA 1
ATOM 669 C C . LEU A 1 90 ? 2.386 9.032 -6.765 1.00 96.56 90 LEU A C 1
ATOM 671 O O . LEU A 1 90 ? 1.349 8.531 -6.342 1.00 96.56 90 LEU A O 1
ATOM 675 N N . SER A 1 91 ? 3.084 9.910 -6.047 1.00 96.31 91 SER A N 1
ATOM 676 C CA . SER A 1 91 ? 2.638 10.409 -4.746 1.00 96.31 91 SER A CA 1
ATOM 677 C C . SER A 1 91 ? 1.323 11.190 -4.867 1.00 96.31 91 SER A C 1
ATOM 679 O O . SER A 1 91 ? 0.382 10.958 -4.105 1.00 96.31 91 SER A O 1
ATOM 681 N N . ASN A 1 92 ? 1.208 12.056 -5.881 1.00 96.12 92 ASN A N 1
ATOM 682 C CA . ASN A 1 92 ? -0.026 12.782 -6.181 1.00 96.12 92 AS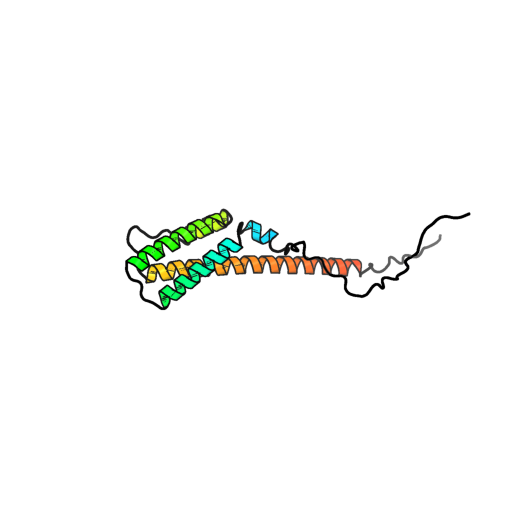N A CA 1
ATOM 683 C C . ASN A 1 92 ? -1.159 11.845 -6.624 1.00 96.12 92 ASN A C 1
ATOM 685 O O . ASN A 1 92 ? -2.321 12.085 -6.297 1.00 96.12 92 ASN A O 1
ATOM 689 N N . GLU A 1 93 ? -0.849 10.798 -7.387 1.00 96.75 93 GLU A N 1
ATOM 690 C CA . GLU A 1 93 ? -1.819 9.767 -7.762 1.00 96.75 93 GLU A CA 1
ATOM 691 C C . GLU A 1 93 ? -2.334 9.003 -6.543 1.00 96.75 93 GLU A C 1
ATOM 693 O O . GLU A 1 93 ? -3.549 8.938 -6.339 1.00 96.75 93 GLU A O 1
ATOM 698 N N . LEU A 1 94 ? -1.424 8.525 -5.690 1.00 96.88 94 LEU A N 1
ATOM 699 C CA . LEU A 1 94 ? -1.755 7.842 -4.444 1.00 96.88 94 LEU A CA 1
ATOM 700 C C . LEU A 1 94 ? -2.677 8.706 -3.573 1.00 96.88 94 LEU A C 1
ATOM 702 O O . LEU A 1 94 ? -3.709 8.226 -3.112 1.00 96.88 94 LEU A O 1
ATOM 706 N N . ALA A 1 95 ? -2.367 9.997 -3.416 1.00 94.19 95 ALA A N 1
ATOM 707 C CA . ALA A 1 95 ? -3.182 10.927 -2.634 1.00 94.19 95 ALA A CA 1
ATOM 708 C C . ALA A 1 95 ? -4.606 11.116 -3.194 1.00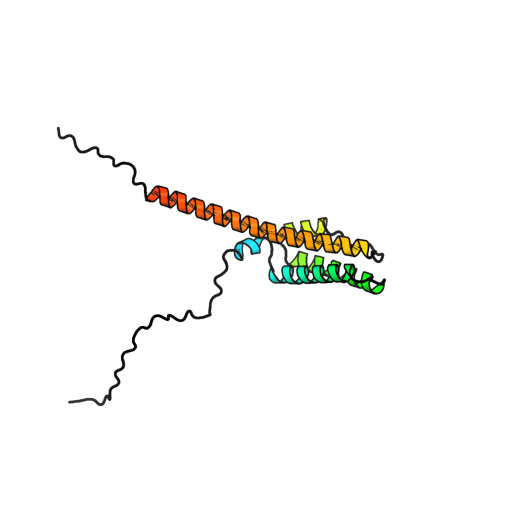 94.19 95 ALA A C 1
ATOM 710 O O . ALA A 1 95 ? -5.553 11.272 -2.425 1.00 94.19 95 ALA A O 1
ATOM 711 N N . ARG A 1 96 ? -4.786 11.083 -4.524 1.00 95.38 96 ARG A N 1
ATOM 712 C CA . ARG A 1 96 ? -6.121 11.161 -5.149 1.00 95.38 96 ARG A CA 1
ATOM 713 C C . ARG A 1 96 ? -6.936 9.886 -4.949 1.00 95.38 96 ARG A C 1
ATOM 715 O O . ARG A 1 96 ? -8.156 9.967 -4.839 1.00 95.38 96 ARG A O 1
ATOM 722 N N . MET A 1 97 ? -6.284 8.724 -4.933 1.00 93.69 97 MET A N 1
ATOM 723 C CA . MET A 1 97 ? -6.953 7.425 -4.794 1.00 93.69 97 MET A CA 1
ATOM 724 C C . MET A 1 97 ? -7.200 7.019 -3.338 1.00 93.69 97 MET A C 1
ATOM 726 O O . MET A 1 97 ? -8.098 6.222 -3.076 1.00 93.69 97 MET A O 1
ATOM 730 N N . ALA A 1 98 ? -6.425 7.564 -2.399 1.00 92.69 98 ALA A N 1
ATOM 731 C CA . ALA A 1 98 ? -6.486 7.250 -0.976 1.00 92.69 98 ALA A CA 1
ATOM 732 C C . ALA A 1 98 ? -6.869 8.487 -0.138 1.00 92.69 98 ALA A C 1
ATOM 734 O O . ALA A 1 98 ? -6.048 8.964 0.653 1.00 92.69 98 ALA A O 1
ATOM 735 N N . PRO A 1 99 ? -8.098 9.024 -0.281 1.00 91.38 99 PRO A N 1
ATOM 736 C CA . PRO A 1 99 ? -8.539 10.140 0.544 1.00 91.38 99 PRO A CA 1
ATOM 737 C C . PRO A 1 99 ? -8.493 9.765 2.037 1.00 91.38 99 PRO A C 1
ATOM 739 O O . PRO A 1 99 ? -8.747 8.609 2.395 1.00 91.38 99 PRO A O 1
ATOM 742 N N . PRO A 1 100 ? -8.172 10.720 2.928 1.00 91.50 100 PRO A N 1
ATOM 743 C CA . PRO A 1 100 ? -8.149 10.458 4.358 1.00 91.50 100 PRO A CA 1
ATOM 744 C C . PRO A 1 100 ? -9.554 10.125 4.867 1.00 91.50 100 PRO A C 1
ATOM 746 O O . PRO A 1 100 ? -10.551 10.692 4.421 1.00 91.50 100 PRO A O 1
ATOM 749 N N . PHE A 1 101 ? -9.620 9.222 5.843 1.00 93.69 101 PHE A N 1
ATOM 750 C CA . PHE A 1 101 ? -10.841 8.990 6.608 1.00 93.69 101 PHE A CA 1
ATOM 751 C C . PHE A 1 101 ? -11.271 10.255 7.365 1.00 93.69 101 PHE A C 1
ATOM 753 O O . PHE A 1 101 ? -10.424 11.068 7.740 1.00 93.69 101 PHE A O 1
ATOM 760 N N . GLY A 1 102 ? -12.575 10.381 7.620 1.00 91.75 102 GLY A N 1
ATOM 761 C CA . GLY A 1 102 ? -13.123 11.436 8.472 1.00 91.75 102 GLY A CA 1
ATOM 762 C C . GLY A 1 102 ? -12.727 11.301 9.949 1.00 91.75 102 GLY A C 1
ATOM 763 O O . GLY A 1 102 ? -11.949 10.422 10.339 1.00 91.75 102 GLY A O 1
ATOM 764 N N . ASP A 1 103 ? -13.291 12.186 10.772 1.00 89.38 103 ASP A N 1
ATOM 765 C CA . ASP A 1 103 ? -12.978 12.264 12.204 1.00 89.38 103 ASP A CA 1
ATOM 766 C C . ASP A 1 103 ? -13.462 11.031 12.981 1.00 89.38 103 ASP A C 1
ATOM 768 O O . ASP A 1 103 ? -12.752 10.542 13.870 1.00 89.38 103 ASP A O 1
ATOM 772 N N . ASP A 1 104 ? -14.622 10.495 12.595 1.00 94.38 104 ASP A N 1
ATOM 773 C CA . ASP A 1 104 ? -15.210 9.285 13.167 1.00 94.38 104 ASP A CA 1
ATOM 774 C C . ASP A 1 104 ? -14.354 8.039 12.896 1.00 94.38 104 ASP A C 1
ATOM 776 O O . ASP A 1 104 ? -13.542 7.983 11.966 1.00 94.38 104 ASP A O 1
ATOM 780 N N . VAL A 1 105 ? -14.529 7.009 13.727 1.00 94.62 105 VAL A N 1
ATOM 781 C CA . VAL A 1 105 ? -13.834 5.734 13.533 1.00 94.62 105 VAL A CA 1
ATOM 782 C C . VAL A 1 105 ? -14.490 4.976 12.375 1.00 94.62 105 VAL A C 1
ATOM 784 O O . VAL A 1 105 ? -15.669 4.624 12.472 1.00 94.62 105 VAL A O 1
ATOM 787 N N . PRO A 1 106 ? -13.741 4.671 11.298 1.00 96.31 106 PRO A N 1
ATOM 788 C CA . PRO A 1 106 ? -14.274 3.960 10.150 1.00 96.31 106 PRO A 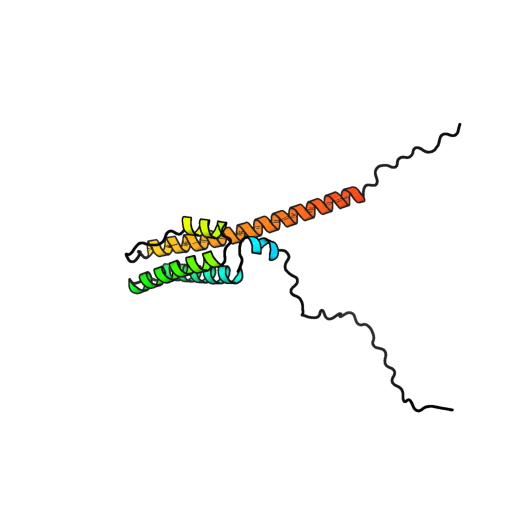CA 1
ATOM 789 C C . PRO A 1 106 ? -14.802 2.587 10.542 1.00 96.31 106 PRO A C 1
ATOM 791 O O . PRO A 1 106 ? -14.29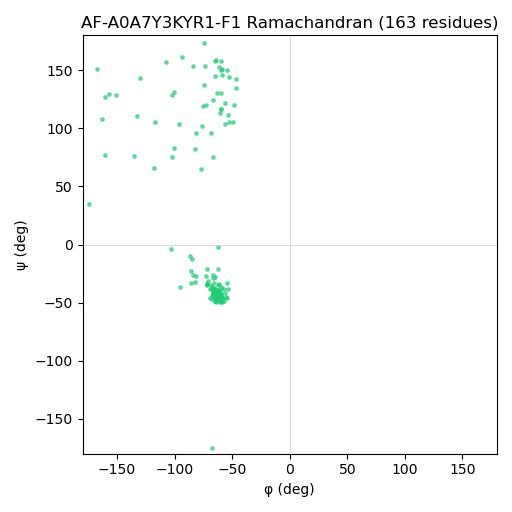0 1.925 11.454 1.00 96.31 106 PRO A O 1
ATOM 794 N N . SER A 1 107 ? -15.808 2.127 9.817 1.00 96.38 107 SER A N 1
ATOM 795 C CA . SER A 1 107 ? -16.279 0.753 9.885 1.00 96.38 107 SER A CA 1
ATOM 796 C C . SER A 1 107 ? -15.203 -0.230 9.410 1.00 96.38 107 SER A C 1
ATOM 798 O O . SER A 1 107 ? -14.279 0.102 8.664 1.00 96.38 107 SER A O 1
ATOM 800 N N . GLU A 1 108 ? -15.338 -1.489 9.824 1.00 95.75 108 GLU A N 1
ATOM 801 C CA . GLU A 1 108 ? -14.445 -2.572 9.395 1.00 95.75 108 GLU A CA 1
ATOM 802 C C . GLU A 1 108 ? -14.423 -2.726 7.865 1.00 95.75 108 GLU A C 1
ATOM 804 O O . GLU A 1 108 ? -13.372 -2.940 7.262 1.00 95.75 108 GLU A O 1
ATOM 809 N N . SER A 1 109 ? -15.580 -2.552 7.224 1.00 96.50 109 SER A N 1
ATOM 810 C CA . SER A 1 109 ? -15.726 -2.624 5.770 1.00 96.50 109 SER A CA 1
ATOM 811 C C . SER A 1 109 ? -14.990 -1.488 5.060 1.00 96.50 109 SER A C 1
ATOM 813 O O . SER A 1 109 ? -14.312 -1.740 4.066 1.00 96.50 109 SER A O 1
ATOM 815 N N . GLU A 1 110 ? -15.065 -0.259 5.577 1.00 96.81 110 GLU A N 1
ATOM 816 C CA . GLU A 1 110 ? -14.324 0.882 5.023 1.00 96.81 110 GLU A CA 1
ATOM 817 C C . GLU A 1 110 ? -12.809 0.664 5.103 1.00 96.81 110 GLU A C 1
ATOM 819 O O . GLU A 1 110 ? -12.103 0.897 4.122 1.00 96.81 110 GLU A O 1
ATOM 824 N N . LEU A 1 111 ? -12.311 0.142 6.229 1.00 97.19 111 LEU A N 1
ATOM 825 C CA . LEU A 1 111 ? -10.889 -0.178 6.400 1.00 97.19 111 LEU A CA 1
ATOM 826 C C . LEU A 1 111 ? -10.429 -1.263 5.422 1.00 97.19 111 LEU A C 1
ATOM 828 O O . LEU A 1 111 ? -9.406 -1.096 4.758 1.00 97.19 111 LEU A O 1
ATOM 832 N N . ARG A 1 112 ? -11.206 -2.345 5.278 1.00 97.06 112 ARG A N 1
ATOM 833 C CA . ARG A 1 112 ? -10.905 -3.431 4.331 1.00 97.06 112 ARG A CA 1
ATOM 834 C C . ARG A 1 112 ? -10.872 -2.938 2.885 1.00 97.06 112 ARG A C 1
ATOM 836 O O . ARG A 1 112 ? -9.979 -3.332 2.139 1.00 97.06 112 ARG A O 1
ATOM 843 N N . ILE A 1 113 ? -11.823 -2.092 2.481 1.00 97.06 113 ILE A N 1
ATOM 844 C CA . ILE A 1 113 ? -11.871 -1.532 1.122 1.00 97.06 113 ILE A CA 1
ATOM 845 C C . ILE A 1 113 ? -10.653 -0.640 0.874 1.00 97.06 113 ILE A C 1
ATOM 847 O O . ILE A 1 113 ? -9.968 -0.821 -0.131 1.00 97.06 113 ILE A O 1
ATOM 851 N N . ALA A 1 114 ? -10.341 0.270 1.798 1.00 97.31 114 ALA A N 1
ATOM 852 C CA . ALA A 1 114 ? -9.202 1.174 1.658 1.00 97.31 114 ALA A CA 1
ATOM 853 C C . ALA A 1 114 ? -7.865 0.417 1.578 1.00 97.31 114 ALA A C 1
ATOM 855 O O . ALA A 1 114 ? -7.030 0.696 0.718 1.00 97.31 114 ALA A O 1
ATOM 856 N N . GLN A 1 115 ? -7.668 -0.594 2.426 1.00 97.69 115 GLN A N 1
ATOM 857 C CA . GLN A 1 115 ? -6.465 -1.425 2.380 1.00 97.69 115 GLN A CA 1
ATOM 858 C C . GLN A 1 115 ? -6.388 -2.267 1.103 1.00 97.69 115 GLN A C 1
ATOM 860 O O . GLN A 1 115 ? -5.322 -2.347 0.499 1.00 97.69 115 GLN A O 1
ATOM 865 N N . ALA A 1 116 ? -7.499 -2.862 0.658 1.00 97.62 116 ALA A N 1
ATOM 866 C CA . ALA A 1 116 ? -7.536 -3.620 -0.592 1.00 97.62 116 ALA A CA 1
ATOM 867 C C . ALA A 1 116 ? -7.222 -2.734 -1.806 1.00 97.62 116 ALA A C 1
ATOM 869 O O . ALA A 1 116 ? -6.478 -3.156 -2.690 1.00 97.62 116 ALA A O 1
ATOM 870 N N . GLN A 1 117 ? -7.729 -1.498 -1.817 1.00 97.94 117 GLN A N 1
ATOM 871 C CA . GLN A 1 117 ? -7.407 -0.493 -2.827 1.00 97.94 117 GLN A CA 1
ATOM 872 C C . GLN A 1 117 ? -5.906 -0.185 -2.844 1.00 97.94 117 GLN A C 1
ATOM 874 O O . GLN A 1 117 ? -5.300 -0.163 -3.914 1.00 97.94 117 GLN A O 1
ATOM 879 N N . LEU A 1 118 ? -5.297 0.011 -1.669 1.00 97.56 118 LEU A N 1
ATOM 880 C CA . LEU A 1 118 ? -3.866 0.287 -1.554 1.00 97.56 118 LEU A CA 1
ATOM 881 C C . LEU A 1 118 ? -3.012 -0.897 -2.026 1.00 97.56 118 LEU A C 1
ATOM 883 O O . LEU A 1 118 ? -2.079 -0.705 -2.802 1.00 97.56 118 LEU A O 1
ATOM 887 N N . VAL A 1 119 ? -3.340 -2.119 -1.599 1.00 97.75 119 VAL A N 1
ATOM 888 C CA . VAL A 1 119 ? -2.625 -3.336 -2.022 1.00 97.75 119 VAL A CA 1
ATOM 889 C C . VAL A 1 119 ? -2.741 -3.531 -3.530 1.00 97.75 119 VAL A C 1
ATOM 891 O O . VAL A 1 119 ? -1.725 -3.727 -4.188 1.00 97.75 119 VAL A O 1
ATOM 894 N N . GLY A 1 120 ? -3.948 -3.420 -4.091 1.00 97.44 120 GLY A N 1
ATOM 895 C CA . GLY A 1 120 ? -4.165 -3.582 -5.527 1.00 97.44 120 GLY A CA 1
ATOM 896 C C . GLY A 1 120 ? -3.447 -2.520 -6.361 1.00 97.44 120 GLY A C 1
ATOM 897 O O . GLY A 1 120 ? -2.863 -2.844 -7.393 1.00 97.44 120 GLY A O 1
ATOM 898 N N . TRP A 1 121 ? -3.428 -1.266 -5.900 1.00 97.06 121 TRP A N 1
ATOM 899 C CA . TRP A 1 121 ? -2.681 -0.200 -6.569 1.00 97.06 121 TRP A CA 1
ATOM 900 C C . TRP A 1 121 ? -1.169 -0.451 -6.528 1.00 97.06 121 TRP A C 1
ATOM 902 O O . TRP A 1 121 ? -0.508 -0.349 -7.559 1.00 97.06 121 TRP A O 1
ATOM 912 N N . LEU A 1 122 ? -0.623 -0.857 -5.374 1.00 96.94 122 LEU A N 1
ATOM 913 C CA . LEU A 1 122 ? 0.798 -1.198 -5.246 1.00 96.94 122 LEU A CA 1
ATOM 914 C C . LEU A 1 122 ? 1.180 -2.388 -6.131 1.00 96.94 122 LEU A C 1
ATOM 916 O O . LEU A 1 122 ? 2.195 -2.334 -6.821 1.00 96.94 12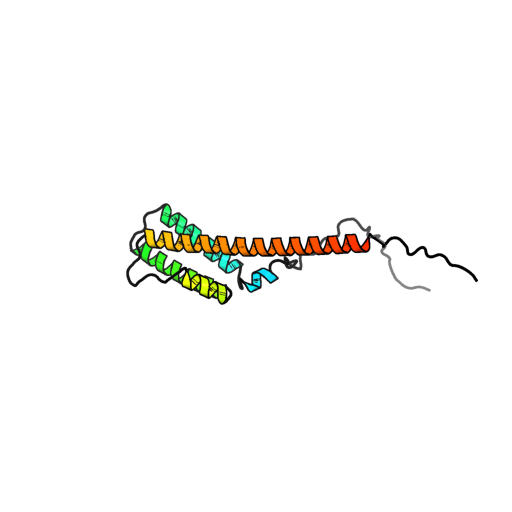2 LEU A O 1
ATOM 920 N N . GLU A 1 123 ? 0.371 -3.449 -6.145 1.00 96.44 123 GLU A N 1
ATOM 921 C CA . GLU A 1 123 ? 0.585 -4.592 -7.034 1.00 96.44 123 GLU A CA 1
ATOM 922 C C . GLU A 1 123 ? 0.566 -4.134 -8.503 1.00 96.44 123 GLU A C 1
ATOM 924 O O . GLU A 1 123 ? 1.485 -4.468 -9.250 1.00 96.44 123 GLU A O 1
ATOM 929 N N . GLY A 1 124 ? -0.399 -3.303 -8.908 1.00 95.56 124 GLY A N 1
ATOM 930 C CA . GLY A 1 124 ? -0.465 -2.728 -10.255 1.00 95.56 124 GLY A CA 1
ATOM 931 C C . GLY A 1 124 ? 0.763 -1.892 -10.629 1.00 95.56 124 GLY A C 1
ATOM 932 O O . GLY A 1 124 ? 1.294 -2.054 -11.728 1.00 95.56 124 GLY A O 1
ATOM 933 N N . LEU A 1 125 ? 1.263 -1.065 -9.707 1.00 94.62 125 LEU A N 1
ATOM 934 C CA . LEU A 1 125 ? 2.476 -0.266 -9.897 1.00 94.62 125 LEU A CA 1
ATOM 935 C C . LEU A 1 125 ? 3.692 -1.157 -10.189 1.00 94.62 125 LEU A C 1
ATOM 937 O O . LEU A 1 125 ? 4.399 -0.934 -11.172 1.00 94.62 125 LEU A O 1
ATOM 941 N N . PHE A 1 126 ? 3.918 -2.192 -9.373 1.00 93.12 126 PHE A N 1
ATOM 942 C CA . PHE A 1 126 ? 5.050 -3.101 -9.569 1.00 93.12 126 PHE A CA 1
ATOM 943 C C . PHE A 1 126 ? 4.951 -3.877 -10.887 1.00 93.12 126 PHE A C 1
ATOM 945 O O . PHE A 1 126 ? 5.949 -3.994 -11.598 1.00 93.12 126 PHE A O 1
ATOM 952 N N . HIS A 1 127 ? 3.760 -4.359 -11.253 1.00 93.81 127 HIS A N 1
ATOM 953 C CA . HIS A 1 127 ? 3.562 -5.024 -12.544 1.00 93.81 127 HIS A CA 1
ATOM 954 C C . HIS A 1 127 ? 3.777 -4.062 -13.721 1.00 93.81 127 HIS A C 1
ATOM 956 O O . HIS A 1 127 ? 4.368 -4.456 -14.724 1.00 93.81 127 HIS A O 1
ATOM 962 N N . GLY A 1 128 ? 3.351 -2.800 -13.601 1.00 92.19 128 GLY A N 1
ATOM 963 C CA . GLY A 1 128 ? 3.561 -1.772 -14.622 1.00 92.19 128 GLY A CA 1
ATOM 964 C C . GLY A 1 128 ? 5.041 -1.479 -14.875 1.00 92.19 128 GLY A C 1
ATOM 965 O O . GLY A 1 128 ? 5.469 -1.469 -16.029 1.00 92.19 128 GLY A O 1
ATOM 966 N N . ILE A 1 129 ? 5.832 -1.323 -13.806 1.00 90.69 129 ILE A N 1
ATOM 967 C CA . ILE A 1 129 ? 7.289 -1.110 -13.890 1.00 90.69 129 ILE A CA 1
ATOM 968 C C . ILE A 1 129 ? 7.990 -2.331 -14.507 1.00 90.69 129 ILE A C 1
ATOM 970 O O . ILE A 1 129 ? 8.861 -2.193 -15.361 1.00 90.69 129 ILE A O 1
ATOM 974 N N . GLN A 1 130 ? 7.600 -3.549 -14.124 1.00 91.25 130 GLN A N 1
ATOM 975 C CA . GLN A 1 130 ? 8.177 -4.764 -14.713 1.00 91.25 130 GLN A CA 1
ATOM 976 C C . GLN A 1 130 ? 7.820 -4.910 -16.199 1.00 91.25 130 GLN A C 1
ATOM 978 O O . GLN A 1 130 ? 8.671 -5.284 -17.006 1.00 91.25 130 GLN A O 1
ATOM 983 N N . ALA A 1 131 ? 6.578 -4.594 -16.575 1.00 91.06 131 ALA A N 1
ATOM 984 C CA . ALA A 1 131 ? 6.126 -4.654 -17.961 1.00 91.06 131 ALA A CA 1
ATOM 985 C C . ALA A 1 131 ? 6.853 -3.632 -18.848 1.00 91.06 131 ALA A C 1
ATOM 987 O O . ALA A 1 131 ? 7.231 -3.969 -19.972 1.00 91.06 131 ALA A O 1
ATOM 988 N N . SER A 1 132 ? 7.083 -2.410 -18.353 1.00 90.44 132 SER A N 1
ATOM 989 C CA . SER A 1 132 ? 7.839 -1.396 -19.093 1.00 90.44 132 SER A CA 1
ATOM 990 C C . SER A 1 132 ? 9.301 -1.809 -19.270 1.00 90.44 132 SER A C 1
ATOM 992 O O . SER A 1 132 ? 9.813 -1.728 -20.385 1.00 90.44 132 SER A O 1
ATOM 994 N N . LEU A 1 133 ? 9.952 -2.331 -18.226 1.00 89.00 133 LEU A N 1
ATOM 995 C CA . LEU A 1 133 ? 11.327 -2.830 -18.309 1.00 89.00 133 LEU A CA 1
ATOM 996 C C . LEU A 1 133 ? 11.452 -3.990 -19.307 1.00 89.00 133 LEU A C 1
ATOM 998 O O . LEU A 1 133 ? 12.339 -3.990 -20.162 1.00 89.00 133 LEU A O 1
ATOM 1002 N N . PHE A 1 134 ? 10.530 -4.954 -19.259 1.00 89.62 134 PHE A N 1
ATOM 1003 C CA . PHE A 1 134 ? 10.513 -6.064 -20.211 1.00 89.62 134 PHE A CA 1
ATOM 1004 C C . PHE A 1 134 ? 10.338 -5.577 -21.658 1.00 89.62 134 PHE A C 1
ATOM 1006 O O . PHE A 1 134 ? 11.042 -6.035 -22.561 1.00 89.62 134 PHE A O 1
ATOM 1013 N N . ALA A 1 135 ? 9.439 -4.615 -21.890 1.00 89.94 135 ALA A N 1
ATOM 1014 C CA . ALA A 1 135 ? 9.227 -4.032 -23.213 1.00 89.94 135 ALA A CA 1
ATOM 1015 C C . ALA A 1 135 ? 10.478 -3.305 -23.737 1.00 89.94 135 ALA A C 1
ATOM 1017 O O . ALA A 1 135 ? 10.820 -3.446 -24.914 1.00 89.94 135 ALA A O 1
ATOM 1018 N N . GLN A 1 136 ? 11.186 -2.574 -22.871 1.00 90.06 136 GLN A N 1
ATOM 1019 C CA . GLN A 1 136 ? 12.439 -1.899 -23.219 1.00 90.06 136 GLN A CA 1
ATOM 1020 C C . GLN A 1 136 ? 13.535 -2.900 -23.601 1.00 90.06 136 GLN A C 1
ATOM 1022 O O . GLN A 1 136 ? 14.161 -2.757 -24.653 1.00 90.06 136 GLN A O 1
ATOM 1027 N N . GLN A 1 137 ? 13.708 -3.965 -22.814 1.00 90.81 137 GLN A N 1
ATOM 1028 C CA . GLN A 1 137 ? 14.672 -5.029 -23.110 1.00 90.81 137 GLN A CA 1
ATOM 1029 C C . GLN A 1 137 ? 14.355 -5.743 -24.432 1.00 90.81 137 GLN A C 1
ATOM 1031 O O . GL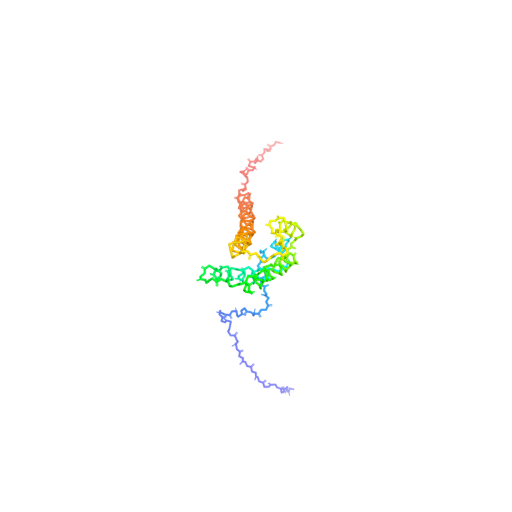N A 1 137 ? 15.251 -5.957 -25.251 1.00 90.81 137 GLN A O 1
ATOM 1036 N N . ALA A 1 138 ? 13.082 -6.059 -24.691 1.00 92.50 138 ALA A N 1
ATOM 1037 C CA . ALA A 1 138 ? 12.654 -6.673 -25.947 1.00 92.50 138 ALA A CA 1
ATOM 1038 C C . ALA A 1 138 ? 12.909 -5.757 -27.160 1.00 92.50 138 ALA A C 1
ATOM 1040 O O . ALA A 1 138 ? 13.373 -6.220 -28.206 1.00 92.50 138 ALA A O 1
ATOM 1041 N N . ALA A 1 139 ? 12.653 -4.451 -27.023 1.00 91.31 139 ALA A N 1
ATOM 1042 C CA . ALA A 1 139 ? 12.930 -3.470 -28.069 1.00 91.31 139 ALA A CA 1
ATOM 1043 C C . ALA A 1 139 ? 14.436 -3.336 -28.348 1.00 91.31 139 ALA A C 1
ATOM 1045 O O . ALA A 1 139 ? 14.841 -3.337 -29.514 1.00 91.31 139 ALA A O 1
ATOM 1046 N N . ALA A 1 140 ? 15.265 -3.283 -27.302 1.00 90.88 140 ALA A N 1
ATOM 1047 C CA . ALA A 1 140 ? 16.721 -3.236 -27.423 1.00 90.88 140 ALA A CA 1
ATOM 1048 C C . ALA A 1 140 ? 17.278 -4.501 -28.102 1.00 90.88 140 ALA A C 1
ATOM 1050 O O . ALA A 1 140 ? 18.081 -4.408 -29.033 1.00 90.88 140 ALA A O 1
ATOM 1051 N N . ALA A 1 141 ? 16.793 -5.686 -27.714 1.00 90.38 141 ALA A N 1
ATOM 1052 C CA . ALA A 1 141 ? 17.175 -6.950 -28.341 1.00 90.38 141 ALA A CA 1
ATOM 1053 C C . ALA A 1 141 ? 16.824 -6.982 -29.841 1.00 90.38 141 ALA A C 1
ATOM 1055 O O . ALA A 1 141 ? 17.657 -7.351 -30.671 1.00 90.38 141 ALA A O 1
ATOM 1056 N N . ALA A 1 142 ? 15.624 -6.524 -30.213 1.00 90.81 142 ALA A N 1
ATOM 1057 C CA . ALA A 1 142 ? 15.205 -6.444 -31.611 1.00 90.81 142 ALA A CA 1
ATOM 1058 C C . ALA A 1 142 ? 16.029 -5.429 -32.428 1.00 90.81 142 ALA A C 1
ATOM 1060 O O . ALA A 1 142 ? 16.251 -5.629 -33.624 1.00 90.81 142 ALA A O 1
ATOM 1061 N N . GLN A 1 143 ? 16.486 -4.332 -31.813 1.00 88.94 143 GLN A N 1
ATOM 1062 C CA . GLN A 1 143 ? 17.383 -3.376 -32.468 1.00 88.94 143 GLN A CA 1
ATOM 1063 C C . GLN A 1 143 ? 18.758 -3.988 -32.755 1.00 88.94 143 GLN A C 1
ATOM 1065 O O . GLN A 1 143 ? 19.274 -3.813 -33.859 1.00 88.94 143 GLN A O 1
ATOM 1070 N N . LEU A 1 144 ? 19.322 -4.736 -31.803 1.00 90.12 144 LEU A N 1
ATOM 1071 C CA . LEU A 1 144 ? 20.601 -5.426 -31.984 1.00 90.12 144 LEU A CA 1
ATOM 1072 C C . LEU A 1 144 ? 20.530 -6.477 -33.095 1.00 90.12 144 LEU A C 1
ATOM 1074 O O . LEU A 1 144 ? 21.444 -6.548 -33.918 1.00 90.12 144 LEU A O 1
ATOM 1078 N N . GLU A 1 145 ? 19.438 -7.242 -33.170 1.00 89.62 145 GLU A N 1
ATOM 1079 C CA . GLU A 1 145 ? 19.267 -8.233 -34.236 1.00 89.62 145 GLU A CA 1
ATOM 1080 C C . GLU A 1 145 ? 19.203 -7.571 -35.618 1.00 89.62 145 GLU A C 1
ATOM 1082 O O . GLU A 1 145 ? 19.933 -7.962 -36.524 1.00 89.62 145 GLU A O 1
ATOM 1087 N N . LYS A 1 146 ? 18.459 -6.466 -35.763 1.00 85.44 146 LYS A N 1
ATOM 1088 C CA . LYS A 1 146 ? 18.435 -5.686 -37.015 1.00 85.44 146 LYS A CA 1
ATOM 1089 C C . LYS A 1 146 ? 19.816 -5.157 -37.414 1.00 85.44 146 LYS A C 1
ATOM 1091 O O . LYS A 1 146 ? 20.131 -5.078 -38.601 1.00 85.44 146 LYS A O 1
ATOM 1096 N N . MET A 1 147 ? 20.646 -4.759 -36.446 1.00 85.94 147 MET A N 1
ATOM 1097 C CA . MET A 1 147 ? 22.020 -4.323 -36.723 1.00 85.94 147 MET A CA 1
ATOM 1098 C C . MET A 1 147 ? 22.907 -5.489 -37.171 1.00 85.94 147 MET A C 1
ATOM 1100 O O . MET A 1 147 ? 23.714 -5.309 -38.084 1.00 85.94 147 MET A O 1
ATOM 1104 N N . ARG A 1 148 ? 22.731 -6.675 -36.575 1.00 86.44 148 ARG A N 1
ATOM 1105 C CA . ARG A 1 148 ? 23.426 -7.913 -36.953 1.00 86.44 148 ARG A CA 1
ATOM 1106 C C . ARG A 1 148 ? 23.033 -8.383 -38.356 1.00 86.44 148 ARG A C 1
ATOM 1108 O O . ARG A 1 148 ? 23.907 -8.682 -39.162 1.00 86.44 148 ARG A O 1
ATOM 1115 N N . GLU A 1 149 ? 21.748 -8.375 -38.696 1.00 82.19 149 GLU A N 1
ATOM 1116 C CA . GLU A 1 149 ? 21.272 -8.692 -40.051 1.00 82.19 149 GLU A CA 1
ATOM 1117 C C . GLU A 1 149 ? 21.848 -7.726 -41.098 1.00 82.19 149 GLU A C 1
ATOM 1119 O O . GLU A 1 149 ? 22.239 -8.134 -42.193 1.00 82.19 149 GLU A O 1
ATOM 1124 N N . ARG A 1 150 ? 21.963 -6.436 -40.753 1.00 75.81 150 ARG A N 1
ATOM 1125 C CA . ARG A 1 150 ? 22.550 -5.422 -41.636 1.00 75.81 150 ARG A CA 1
ATOM 1126 C C . ARG A 1 150 ? 24.063 -5.571 -41.808 1.00 75.81 150 ARG A C 1
ATOM 1128 O O . ARG A 1 150 ? 24.569 -5.220 -42.868 1.00 75.81 150 ARG A O 1
ATOM 1135 N N . SER A 1 151 ? 24.783 -6.054 -40.795 1.00 71.19 151 SER A N 1
ATOM 1136 C CA . SER A 1 151 ? 26.237 -6.251 -40.863 1.00 71.19 151 SER A CA 1
ATOM 1137 C C . SER A 1 151 ? 26.641 -7.581 -41.506 1.00 71.19 151 SER A C 1
ATOM 1139 O O . SER A 1 151 ? 27.712 -7.657 -42.105 1.00 71.19 151 SER A O 1
ATOM 1141 N N . LEU A 1 152 ? 25.785 -8.607 -41.441 1.00 69.56 152 LEU A N 1
ATOM 1142 C CA . LEU A 1 152 ? 26.003 -9.916 -42.071 1.00 69.56 152 LEU A CA 1
ATOM 1143 C C . LEU A 1 152 ? 25.543 -9.991 -43.536 1.00 69.56 152 LEU A C 1
ATOM 1145 O O . LEU A 1 152 ? 25.872 -10.960 -44.216 1.00 69.56 152 LEU A O 1
ATOM 1149 N N . ASN A 1 153 ? 24.821 -8.984 -44.036 1.00 60.00 153 ASN A N 1
ATOM 1150 C CA . ASN A 1 153 ? 24.490 -8.840 -45.452 1.00 60.00 153 ASN A CA 1
ATOM 1151 C C . ASN A 1 153 ? 25.423 -7.802 -46.109 1.00 60.00 153 ASN A C 1
ATOM 1153 O O . ASN A 1 153 ? 25.035 -6.634 -46.232 1.00 60.00 153 ASN A O 1
ATOM 1157 N N . PRO A 1 154 ? 26.655 -8.166 -46.531 1.00 57.75 154 PRO A N 1
ATOM 1158 C CA . PRO A 1 154 ? 27.389 -7.332 -47.467 1.00 57.75 154 PRO A CA 1
ATOM 1159 C C . PRO A 1 154 ? 26.516 -7.245 -48.717 1.00 57.75 154 PRO A C 1
ATOM 1161 O O . PRO A 1 154 ? 26.204 -8.268 -49.328 1.00 57.75 154 PRO A O 1
ATOM 1164 N N . GLY A 1 155 ? 26.051 -6.038 -49.051 1.00 61.25 155 GLY A N 1
ATOM 1165 C CA . GLY A 1 155 ? 25.235 -5.824 -50.243 1.00 61.25 155 GLY A CA 1
ATOM 1166 C C . GLY A 1 155 ? 25.866 -6.531 -51.449 1.00 61.25 155 GLY A C 1
ATOM 1167 O O . GLY A 1 155 ? 27.099 -6.577 -51.527 1.00 61.25 155 GLY A O 1
ATOM 1168 N N . PRO A 1 156 ? 25.055 -7.123 -52.350 1.00 56.47 156 PRO A N 1
ATOM 1169 C CA . PRO A 1 156 ? 25.562 -7.872 -53.494 1.00 56.47 156 PRO A CA 1
ATOM 1170 C C . PRO A 1 156 ? 26.624 -7.023 -54.182 1.00 56.47 156 PRO A C 1
ATOM 1172 O O . PRO A 1 156 ? 26.356 -5.873 -54.533 1.00 56.47 156 PRO A O 1
ATOM 1175 N N . GLY A 1 157 ? 27.841 -7.573 -54.243 1.00 54.84 157 GLY A N 1
ATOM 1176 C CA . GLY A 1 157 ? 29.038 -6.841 -54.621 1.00 54.84 157 GLY A CA 1
ATOM 1177 C C . GLY A 1 157 ? 28.801 -5.995 -55.861 1.00 54.84 157 GLY A C 1
ATOM 1178 O O . GLY A 1 157 ? 28.228 -6.470 -56.844 1.00 54.84 157 GLY A O 1
ATOM 1179 N N . ASP A 1 158 ? 29.271 -4.749 -55.815 1.00 53.69 158 ASP A N 1
ATOM 1180 C CA . ASP A 1 158 ? 29.455 -3.933 -57.008 1.00 53.69 158 ASP A CA 1
ATOM 1181 C C . ASP A 1 158 ? 30.576 -4.567 -57.844 1.00 53.69 158 ASP A C 1
ATOM 1183 O O . ASP A 1 158 ? 31.734 -4.159 -57.849 1.00 53.69 158 ASP A O 1
ATOM 1187 N N . GLY A 1 159 ? 30.227 -5.669 -58.503 1.00 57.19 159 GLY A N 1
ATOM 1188 C CA . GLY A 1 159 ? 30.990 -6.304 -59.555 1.00 57.19 159 GLY A CA 1
ATOM 1189 C C . GLY A 1 159 ? 30.819 -5.510 -60.841 1.00 57.19 159 GLY A C 1
ATOM 1190 O O . GLY A 1 159 ? 30.273 -6.021 -61.814 1.00 57.19 159 GLY A O 1
ATOM 1191 N N . ARG A 1 160 ? 31.299 -4.266 -60.868 1.00 55.16 160 ARG A N 1
ATOM 1192 C CA . ARG A 1 160 ? 31.649 -3.583 -62.117 1.00 55.16 160 ARG A CA 1
ATOM 1193 C C . ARG A 1 160 ? 33.159 -3.613 -62.277 1.00 55.16 160 ARG A C 1
ATOM 1195 O O . ARG A 1 160 ? 33.876 -2.645 -62.051 1.00 55.16 160 ARG A O 1
ATOM 1202 N N . ALA A 1 161 ? 33.610 -4.808 -62.656 1.00 57.12 161 ALA A N 1
ATOM 1203 C CA . ALA A 1 161 ? 34.916 -5.052 -63.239 1.00 57.12 161 ALA A CA 1
ATOM 1204 C C . ALA A 1 161 ? 35.150 -4.122 -64.444 1.00 57.12 161 ALA A C 1
ATOM 1206 O O . ALA A 1 161 ? 34.223 -3.792 -65.186 1.00 57.12 161 ALA A O 1
ATOM 1207 N N . GLY A 1 162 ? 36.401 -3.688 -64.595 1.00 58.03 162 GLY A N 1
ATOM 1208 C CA . GLY A 1 162 ? 36.827 -2.641 -65.514 1.00 58.03 162 GLY A CA 1
ATOM 1209 C C . GLY A 1 162 ? 36.438 -2.843 -66.977 1.00 58.03 162 GLY A C 1
ATOM 1210 O O . GLY A 1 162 ? 36.365 -3.953 -67.496 1.00 58.03 162 GLY A O 1
ATOM 1211 N N . THR A 1 163 ? 36.257 -1.721 -67.665 1.00 63.03 163 THR A N 1
ATOM 1212 C CA . THR A 1 163 ? 36.322 -1.658 -69.125 1.00 63.03 163 THR A CA 1
ATOM 1213 C C . THR A 1 163 ? 37.486 -0.744 -69.475 1.00 63.03 163 THR A C 1
ATOM 1215 O O . THR A 1 163 ? 37.419 0.464 -69.272 1.00 63.03 163 THR A O 1
ATOM 1218 N N . TYR A 1 164 ? 38.578 -1.360 -69.928 1.00 50.12 164 TYR A N 1
ATOM 1219 C CA . TYR A 1 164 ? 39.685 -0.688 -70.597 1.00 50.12 164 TYR A CA 1
ATOM 1220 C C . TYR A 1 164 ? 39.196 -0.148 -71.942 1.00 50.12 164 TYR A C 1
ATOM 1222 O O . TYR A 1 164 ? 38.722 -0.944 -72.753 1.00 50.12 164 TYR A O 1
ATOM 1230 N N . LEU A 1 165 ? 39.363 1.155 -72.178 1.00 62.69 165 LEU A N 1
ATOM 1231 C CA . LEU A 1 165 ? 39.563 1.761 -73.498 1.00 62.69 165 LEU A CA 1
ATOM 1232 C C . LEU A 1 165 ? 40.524 2.943 -73.354 1.00 62.69 165 LEU A C 1
ATOM 1234 O O . LEU A 1 165 ? 40.271 3.788 -72.467 1.00 62.69 165 LEU A O 1
#

pLDDT: mean 81.19, std 20.62, range [37.16, 98.31]

Secondary structure (DSSP, 8-state):
---------------S-----S------TTHHHHTTTBS-HHHHHHHHHHHHHHHHHHHHSPPPHHHHHHHHHHHHHHHHHHHTTB-HHHHHHHHHHSPPP-SSPPPHHHHHHHHHHHHHHHHHHHHHHHHHHHHHHHHHHHHHHHHHHHHH-PPSP--------

Mean predicted aligned error: 13.81 Å

Radius of gyration: 30.78 Å; Cα contacts (8 Å, |Δi|>4): 75; chains: 1; bounding box: 99×39×93 Å